Protein AF-E3KR68-F1 (afdb_monomer)

Solvent-accessible surface area (backbone atoms only — not comparable to full-atom values): 9686 Å² total; per-residue (Å²): 93,79,46,78,42,61,44,98,88,58,49,60,50,30,34,38,39,46,47,61,72,71,91,52,79,32,31,36,37,40,37,38,20,40,61,85,66,50,74,74,52,55,30,37,29,70,48,60,70,64,49,62,67,29,58,34,32,33,76,79,75,74,62,31,97,84,74,40,60,40,31,40,41,33,43,42,52,58,82,89,66,75,37,46,34,36,39,36,38,35,57,35,78,91,75,72,41,77,46,39,35,36,36,48,30,43,76,92,46,93,25,35,43,29,31,40,48,50,90,98,48,84,70,40,84,42,33,38,36,38,76,45,75,43,51,48,93,81,74,33,61,84,83,41,40,86,42,77,47,79,48,64,49,90,89,51,65,57,71,62,54,53,50,50,49,51,52,71,62,54,48,84,105

Mean predicted aligned error: 5.65 Å

Radius of gyration: 16.37 Å; Cα contacts (8 Å, |Δi|>4): 358; chains: 1; bounding box: 39×41×44 Å

Nearest PDB structures (foldseek):
  3msw-assembly1_A  TM=3.033E-01  e=6.258E-02  Bacteroides fragilis NCTC 9343

Foldseek 3Di:
DKDFDADPQGQGQKMKDKDAPDDQPQWIKIWIAGSVRHTPFIWIWSHLQLDQKTKTFGPDDDAQPVNHTQKMKMWHDDVPPLWTKIKMWGQDPVVNGIWIWMFTADNVDLWTWIWTDDPPDDIHTFKTWDWDFALDPNPHVPPTDTDTDIDGDPPPPVRVVVVVSCCSVRSPD

Sequence (173 aa):
MYFAVHSVDGKVAYSLSRTYPGRSRGRTTITTSDSSSKKLFPLDTNNDICEVNTRWTQSEGPLARDNLPMREYKFDSSRAFSKFLWRFNYYSETAGARVYYKFEQNFSNKGGRIIKVAAGQPSQLVGLLRGQVRRDNWLDTVKGEKTFTLSCIDGAPLPELVTMLALAFLRCS

Organism: Puccinia graminis f. sp. tritici (strain CRL 75-36-700-3 / race SCCL) (NCBI:txid418459)

Secondary structure (DSSP, 8-state):
-EEEEE-TTS-EEEEEEEE--SS-TT-EEEEEEETT--EEEEEEES--SS-SEEEEE--SSPPPTTSS-SEEEEEE--GGGSSEEEEEEEEETTTTEEEEEEEEE-SSSS-EEEEEE-TTS--EEEEEEEEEEE--TTS-TTT-EEEEEEEE-TT--HHHHHHHHHHHHHTT-

Structure (mmCIF, N/CA/C/O backbone):
data_AF-E3KR68-F1
#
_entry.id   AF-E3KR68-F1
#
loop_
_atom_site.group_PDB
_atom_site.id
_atom_site.type_symbol
_atom_site.label_atom_id
_atom_site.label_alt_id
_atom_site.label_comp_id
_atom_site.label_asym_id
_atom_site.label_entity_id
_atom_site.label_seq_id
_atom_site.pdbx_PDB_ins_code
_atom_site.Ca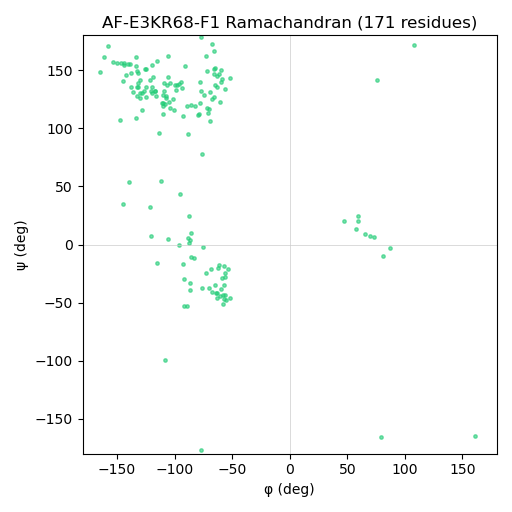rtn_x
_atom_site.Cartn_y
_atom_site.Cartn_z
_atom_site.occupancy
_atom_site.B_iso_or_equiv
_atom_site.auth_seq_id
_atom_site.auth_comp_id
_atom_site.auth_asym_id
_atom_site.auth_atom_id
_atom_site.pdbx_PDB_model_num
ATOM 1 N N . MET A 1 1 ? 2.168 14.686 7.016 1.00 76.50 1 MET A N 1
ATOM 2 C CA . MET A 1 1 ? 0.943 13.949 7.418 1.00 76.50 1 MET A CA 1
ATOM 3 C C . MET A 1 1 ? 1.328 12.511 7.742 1.00 76.50 1 MET A C 1
ATOM 5 O O . MET A 1 1 ? 2.242 12.018 7.088 1.00 76.50 1 MET A O 1
ATOM 9 N N . TYR A 1 2 ? 0.693 11.867 8.723 1.00 85.38 2 TYR A N 1
ATOM 10 C CA . TYR A 1 2 ? 1.028 10.511 9.179 1.00 85.38 2 TYR A CA 1
ATOM 11 C C . TYR A 1 2 ? -0.234 9.646 9.287 1.00 85.38 2 TYR A C 1
ATOM 13 O O . TYR A 1 2 ? -1.259 10.135 9.757 1.00 85.38 2 TYR A O 1
ATOM 21 N N . PHE A 1 3 ? -0.143 8.383 8.868 1.00 87.00 3 PHE A N 1
ATOM 22 C CA . PHE A 1 3 ? -1.212 7.386 8.936 1.00 87.00 3 PHE A CA 1
ATOM 23 C C . PHE A 1 3 ? -0.682 6.085 9.507 1.00 87.00 3 PHE A C 1
ATOM 25 O O . PHE A 1 3 ? 0.290 5.540 8.989 1.00 87.00 3 PHE A O 1
ATOM 32 N N . ALA A 1 4 ? -1.354 5.566 10.527 1.00 92.06 4 ALA A N 1
ATOM 33 C CA . ALA A 1 4 ? -1.111 4.228 11.036 1.00 92.06 4 ALA A CA 1
ATOM 34 C C . ALA A 1 4 ? -2.132 3.252 10.444 1.00 92.06 4 ALA A C 1
ATOM 36 O O . ALA A 1 4 ? -3.323 3.551 10.352 1.00 92.06 4 ALA A O 1
ATOM 37 N N . VAL A 1 5 ? -1.655 2.074 10.055 1.00 93.00 5 VAL A N 1
ATOM 38 C CA . VAL A 1 5 ? -2.491 0.931 9.697 1.00 93.00 5 VAL A CA 1
ATOM 39 C C . VAL A 1 5 ? -2.330 -0.106 10.789 1.00 93.00 5 VAL A C 1
ATOM 41 O O . VAL A 1 5 ? -1.227 -0.596 11.040 1.00 93.00 5 VAL A O 1
ATOM 44 N N . HIS A 1 6 ? -3.442 -0.423 11.439 1.00 93.69 6 HIS A N 1
ATOM 45 C CA . HIS A 1 6 ? -3.467 -1.349 12.558 1.00 93.69 6 HIS A CA 1
ATOM 46 C C . HIS A 1 6 ? -3.801 -2.764 12.081 1.00 93.69 6 HIS A C 1
ATOM 48 O O . HIS A 1 6 ? -4.669 -2.954 11.223 1.00 93.69 6 HIS A O 1
ATOM 54 N N . SER A 1 7 ? -3.124 -3.759 12.647 1.00 93.12 7 SER A N 1
ATOM 55 C CA . SER A 1 7 ? -3.533 -5.158 12.560 1.00 93.12 7 SER A CA 1
ATOM 56 C C . SER A 1 7 ? -4.831 -5.394 13.335 1.00 93.12 7 SER A C 1
ATOM 58 O O . SER A 1 7 ? -5.350 -4.526 14.038 1.00 93.12 7 SER A O 1
ATOM 60 N N . VAL A 1 8 ? -5.390 -6.597 13.195 1.00 88.94 8 VAL A N 1
ATOM 61 C CA . VAL A 1 8 ? -6.649 -6.976 13.856 1.00 88.94 8 VAL A CA 1
ATOM 62 C C . VAL A 1 8 ? -6.588 -6.871 15.384 1.00 88.94 8 VAL A C 1
ATOM 64 O O . VAL A 1 8 ? -7.610 -6.566 15.991 1.00 88.94 8 VAL A O 1
ATOM 67 N N . ASP A 1 9 ? -5.404 -7.054 15.975 1.00 90.31 9 ASP A N 1
ATOM 68 C CA . ASP A 1 9 ? -5.123 -6.959 17.414 1.00 90.31 9 ASP A CA 1
ATOM 69 C C . ASP A 1 9 ? -4.798 -5.530 17.891 1.00 90.31 9 ASP A C 1
ATOM 71 O O . ASP A 1 9 ? -4.473 -5.331 19.059 1.00 90.31 9 ASP A O 1
ATOM 75 N N . GLY A 1 10 ? -4.874 -4.535 17.003 1.00 90.75 10 GLY A N 1
ATOM 76 C CA . GLY A 1 10 ? -4.692 -3.122 17.336 1.00 90.75 10 GLY A CA 1
ATOM 77 C C . GLY A 1 10 ? -3.259 -2.621 17.315 1.00 90.75 10 GLY A C 1
ATOM 78 O O . GLY A 1 10 ? -3.030 -1.419 17.463 1.00 90.75 10 GLY A O 1
ATOM 79 N N . LYS A 1 11 ? -2.280 -3.494 17.070 1.00 94.44 11 LYS A N 1
ATOM 80 C CA . LYS A 1 11 ? -0.887 -3.072 16.905 1.00 94.44 11 LYS A CA 1
ATOM 81 C C . LYS A 1 11 ? -0.702 -2.354 15.576 1.00 94.44 11 LYS A C 1
ATOM 83 O O . LYS A 1 11 ? -1.373 -2.650 14.592 1.00 94.44 11 LYS A O 1
ATOM 88 N N . VAL A 1 12 ? 0.232 -1.410 15.528 1.00 95.25 12 VAL A N 1
ATOM 89 C CA . VAL A 1 12 ? 0.604 -0.763 14.267 1.00 95.25 12 VAL A CA 1
ATOM 90 C C . VAL A 1 12 ? 1.366 -1.777 13.415 1.00 95.25 12 VAL A C 1
ATOM 92 O O . VAL A 1 12 ? 2.467 -2.188 13.771 1.00 95.25 12 VAL A O 1
ATOM 95 N N . ALA A 1 13 ? 0.773 -2.185 12.295 1.00 95.50 13 ALA A N 1
ATOM 96 C CA . ALA A 1 13 ? 1.390 -3.098 11.337 1.00 95.50 13 ALA A CA 1
ATOM 97 C C . ALA A 1 13 ? 2.248 -2.339 10.319 1.00 95.50 13 ALA A C 1
ATOM 99 O O . ALA A 1 13 ? 3.339 -2.776 9.961 1.00 95.50 13 ALA A O 1
ATOM 100 N N . TYR A 1 14 ? 1.755 -1.180 9.882 1.00 96.12 14 TYR A N 1
ATOM 101 C CA . TYR A 1 14 ? 2.443 -0.299 8.951 1.00 96.12 14 TYR A CA 1
ATOM 102 C C . TYR A 1 14 ? 2.159 1.150 9.298 1.00 96.12 14 TYR A C 1
ATOM 104 O O . TYR A 1 14 ? 1.118 1.486 9.869 1.00 96.12 14 TYR A O 1
ATOM 112 N N . SER A 1 15 ? 3.059 2.025 8.879 1.00 94.88 15 SER A N 1
ATOM 113 C CA . SER A 1 15 ? 2.814 3.456 8.910 1.00 94.88 15 SER A CA 1
ATOM 114 C C . SER A 1 15 ? 3.190 4.111 7.597 1.00 94.88 15 SER A C 1
ATOM 116 O O . SER A 1 15 ? 4.085 3.658 6.884 1.00 94.88 15 SER A O 1
ATOM 118 N N . LEU A 1 16 ? 2.479 5.181 7.268 1.00 92.88 16 LEU A N 1
ATOM 119 C CA . LEU A 1 16 ? 2.743 5.982 6.091 1.00 92.88 16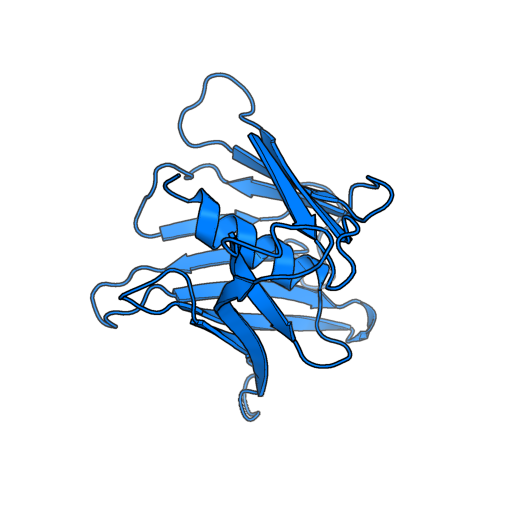 LEU A CA 1
ATOM 120 C C . LEU A 1 16 ? 2.944 7.430 6.489 1.00 92.88 16 LEU A C 1
ATOM 122 O O . LEU A 1 16 ? 2.164 7.996 7.254 1.00 92.88 16 LEU A O 1
ATOM 126 N N . SER A 1 17 ? 3.969 8.048 5.920 1.00 91.56 17 SER A N 1
ATOM 127 C CA . SER A 1 17 ? 4.196 9.481 6.053 1.00 91.56 17 SER A CA 1
ATOM 128 C C . SER A 1 17 ? 4.168 10.145 4.687 1.00 91.56 17 SER A C 1
ATOM 130 O O . SER A 1 17 ? 4.742 9.636 3.729 1.00 91.56 17 SER A O 1
ATOM 132 N N . ARG A 1 18 ? 3.483 11.286 4.605 1.00 88.06 18 ARG A N 1
ATOM 133 C CA . ARG A 1 18 ? 3.504 12.181 3.446 1.00 88.06 18 ARG A CA 1
ATOM 134 C C . ARG A 1 18 ? 4.297 13.432 3.794 1.00 88.06 18 ARG A C 1
ATOM 136 O O . ARG A 1 18 ? 3.955 14.119 4.768 1.00 88.06 18 ARG A O 1
ATOM 143 N N . THR A 1 19 ? 5.294 13.740 2.974 1.00 88.56 19 THR A N 1
ATOM 144 C CA . THR A 1 19 ? 6.108 14.957 3.041 1.00 88.56 19 THR A CA 1
ATOM 145 C C . THR A 1 19 ? 5.984 15.762 1.746 1.00 88.56 19 THR A C 1
ATOM 147 O O . THR A 1 19 ? 5.665 15.225 0.684 1.00 88.56 19 THR A O 1
ATOM 150 N N . TYR A 1 20 ? 6.210 17.072 1.853 1.00 84.94 20 TYR A N 1
ATOM 151 C CA . TYR A 1 20 ? 6.167 18.019 0.740 1.00 84.94 20 TYR A CA 1
ATOM 152 C C . TYR A 1 20 ? 7.584 18.560 0.525 1.00 84.94 20 TYR A C 1
ATOM 154 O O . TYR A 1 20 ? 8.015 19.443 1.272 1.00 84.94 20 TYR A O 1
ATOM 162 N N . PRO A 1 21 ? 8.361 17.991 -0.411 1.00 71.38 21 PRO A N 1
ATOM 163 C CA . PRO A 1 21 ? 9.716 18.458 -0.661 1.00 71.38 21 PRO A CA 1
ATOM 164 C C . PRO A 1 21 ? 9.697 19.856 -1.305 1.00 71.38 21 PRO A C 1
ATOM 166 O O . PRO A 1 21 ? 9.404 20.022 -2.490 1.00 71.38 21 PRO A O 1
ATOM 169 N N . GLY A 1 22 ? 10.046 20.872 -0.512 1.00 67.69 22 GLY A N 1
ATOM 170 C CA . GLY A 1 22 ? 10.204 22.261 -0.954 1.00 67.69 22 GLY A CA 1
ATOM 171 C C . GLY A 1 22 ? 8.891 23.043 -1.112 1.00 67.69 22 GLY A C 1
ATOM 172 O O . GLY A 1 22 ? 7.839 22.645 -0.626 1.00 67.69 22 GLY A O 1
ATOM 173 N N . ARG A 1 23 ? 8.959 24.201 -1.788 1.00 60.69 23 ARG A N 1
ATOM 174 C CA . ARG A 1 23 ? 7.814 25.117 -2.006 1.00 60.69 23 ARG A CA 1
ATOM 175 C C . ARG A 1 23 ? 6.978 24.804 -3.260 1.00 60.69 23 ARG A C 1
ATOM 177 O O . ARG A 1 23 ? 6.041 25.537 -3.563 1.00 60.69 23 ARG A O 1
ATOM 184 N N . SER A 1 24 ? 7.324 23.759 -4.015 1.00 64.44 24 SER A N 1
ATOM 185 C CA . SER A 1 24 ? 6.651 23.448 -5.285 1.00 64.44 24 SER A CA 1
ATOM 186 C C . SER A 1 24 ? 5.308 22.762 -5.039 1.00 64.44 24 SER A C 1
ATOM 188 O O . SER A 1 24 ? 5.254 21.700 -4.421 1.00 64.44 24 SER A O 1
ATOM 190 N N . ARG A 1 25 ? 4.219 23.356 -5.544 1.00 68.44 25 ARG A N 1
ATOM 191 C CA . ARG A 1 25 ? 2.884 22.739 -5.510 1.00 68.44 25 ARG A CA 1
ATOM 192 C C . ARG A 1 25 ? 2.894 21.391 -6.237 1.00 68.44 25 ARG A C 1
ATOM 194 O O . ARG A 1 25 ? 3.547 21.244 -7.262 1.00 68.44 25 ARG A O 1
ATOM 201 N N . GLY A 1 26 ? 2.150 20.425 -5.700 1.00 73.56 26 GLY A N 1
ATOM 202 C CA . GLY A 1 26 ? 1.922 19.120 -6.329 1.00 73.56 26 GLY A CA 1
ATOM 203 C C . GLY A 1 26 ? 3.036 18.090 -6.151 1.00 73.56 26 GLY A C 1
ATOM 204 O O . GLY A 1 26 ? 2.799 16.921 -6.447 1.00 73.56 26 GLY A O 1
ATOM 205 N N . ARG A 1 27 ? 4.210 18.464 -5.621 1.00 84.69 27 ARG A N 1
ATOM 206 C CA . ARG A 1 27 ? 5.268 17.494 -5.321 1.00 84.69 27 ARG A CA 1
ATOM 207 C C . ARG A 1 27 ? 5.069 16.889 -3.936 1.00 84.69 27 ARG A C 1
ATOM 209 O O . ARG A 1 27 ? 5.092 17.614 -2.941 1.00 84.69 27 ARG A O 1
ATOM 216 N N . THR A 1 28 ? 4.906 15.571 -3.870 1.00 87.69 28 THR A N 1
ATOM 217 C CA . THR A 1 28 ? 4.794 14.841 -2.602 1.00 87.69 28 THR A CA 1
ATOM 218 C C . THR A 1 28 ? 5.593 13.554 -2.627 1.00 87.69 28 THR A C 1
ATOM 220 O O . THR A 1 28 ? 5.723 12.903 -3.665 1.00 87.69 28 THR A O 1
ATOM 223 N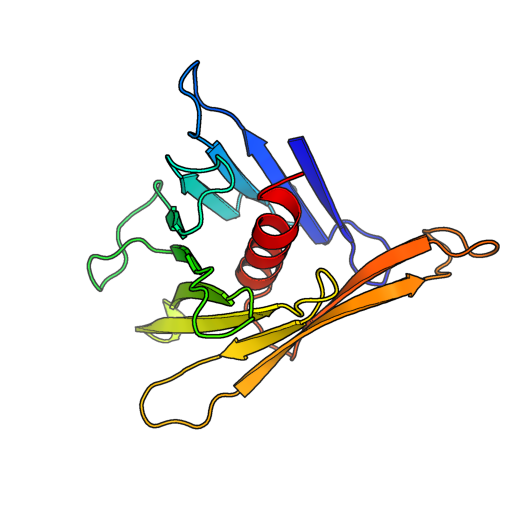 N . THR A 1 29 ? 6.106 13.199 -1.454 1.00 90.50 29 THR A N 1
ATOM 224 C CA . THR A 1 29 ? 6.748 11.914 -1.195 1.00 90.50 29 THR A CA 1
ATOM 225 C C . THR A 1 29 ? 5.922 11.171 -0.159 1.00 90.50 29 THR A C 1
ATOM 227 O O . THR A 1 29 ? 5.613 11.715 0.905 1.00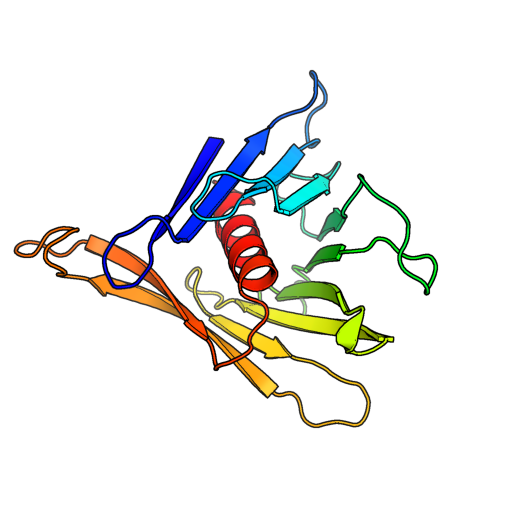 90.50 29 THR A O 1
ATOM 230 N N . ILE A 1 30 ? 5.559 9.925 -0.453 1.00 91.31 30 ILE A N 1
ATOM 231 C CA . ILE A 1 30 ? 4.913 9.011 0.489 1.00 91.31 30 ILE A CA 1
ATOM 232 C C . ILE A 1 30 ? 5.902 7.914 0.847 1.00 91.31 30 ILE A C 1
ATOM 234 O O . ILE A 1 30 ? 6.369 7.186 -0.020 1.00 91.31 30 ILE A O 1
ATOM 238 N N . THR A 1 31 ? 6.210 7.779 2.132 1.00 93.62 31 THR A N 1
ATOM 239 C CA . THR A 1 31 ? 7.072 6.710 2.645 1.00 93.62 31 THR A CA 1
ATOM 240 C C . THR A 1 31 ? 6.233 5.700 3.402 1.00 93.62 31 THR A C 1
ATOM 242 O O . THR A 1 31 ? 5.503 6.088 4.313 1.00 93.62 31 THR A O 1
ATOM 245 N N . THR A 1 32 ? 6.371 4.422 3.049 1.00 94.75 32 THR A N 1
ATOM 246 C CA . THR A 1 32 ? 5.768 3.304 3.789 1.00 94.75 32 THR A CA 1
ATOM 247 C C . THR A 1 32 ? 6.818 2.685 4.703 1.00 94.75 32 THR A C 1
ATOM 249 O O . THR A 1 32 ? 7.928 2.403 4.251 1.00 94.75 32 THR A O 1
ATOM 252 N N . SER A 1 33 ? 6.467 2.454 5.964 1.00 96.00 33 SER A N 1
ATOM 253 C CA . SER A 1 33 ? 7.315 1.815 6.971 1.00 96.00 33 SER A CA 1
ATOM 254 C C . SER A 1 33 ? 6.606 0.622 7.605 1.00 96.00 33 SER A C 1
ATOM 256 O O . SER A 1 33 ? 5.376 0.608 7.701 1.00 96.00 33 SER A O 1
ATOM 258 N N . ASP A 1 34 ? 7.380 -0.364 8.052 1.00 96.06 34 ASP A N 1
ATOM 259 C CA . ASP A 1 34 ? 6.866 -1.505 8.816 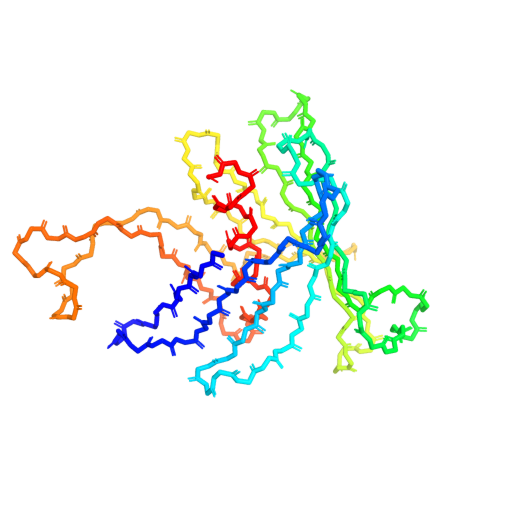1.00 96.06 34 ASP A CA 1
ATOM 260 C C . ASP A 1 34 ? 6.581 -1.151 10.290 1.00 96.06 34 ASP A C 1
ATOM 262 O O . ASP A 1 34 ? 6.729 -0.001 10.722 1.00 96.06 34 ASP A O 1
ATOM 266 N N . SER A 1 35 ? 6.169 -2.150 11.073 1.00 94.94 35 SER A N 1
ATOM 267 C CA . SER A 1 35 ? 5.842 -2.016 12.497 1.00 94.94 35 SER A CA 1
ATOM 268 C C . SER A 1 35 ? 7.024 -1.590 13.377 1.00 94.94 35 SER A C 1
ATOM 270 O O . SER A 1 35 ? 6.814 -1.076 14.472 1.00 94.94 35 SER A O 1
ATOM 272 N N . SER A 1 36 ? 8.266 -1.778 12.916 1.00 95.31 36 SER A N 1
ATOM 273 C CA . SER A 1 36 ? 9.488 -1.326 13.598 1.00 95.31 36 SER A CA 1
ATOM 274 C C . SER A 1 36 ? 9.895 0.100 13.214 1.00 95.31 36 SER A C 1
ATOM 276 O O . SER A 1 36 ? 10.948 0.581 13.623 1.00 95.31 36 SER A O 1
ATOM 278 N N . SER A 1 37 ? 9.065 0.797 12.428 1.00 93.12 37 SER A N 1
ATOM 279 C CA . SER A 1 37 ? 9.361 2.098 11.813 1.00 93.12 37 SER A CA 1
ATOM 280 C C . SER A 1 37 ? 10.485 2.067 10.773 1.00 93.12 37 SER A C 1
ATOM 282 O O . SER A 1 37 ? 10.891 3.123 10.275 1.00 93.12 37 SER A O 1
ATOM 284 N N . LYS A 1 38 ? 10.958 0.881 10.372 1.00 95.69 38 LYS A N 1
ATOM 285 C CA . LYS A 1 38 ? 11.906 0.750 9.268 1.00 95.69 38 LYS A CA 1
ATOM 286 C C . LYS A 1 38 ? 11.205 1.139 7.970 1.00 95.69 38 LYS A C 1
ATOM 288 O O . LYS A 1 38 ? 10.163 0.589 7.613 1.00 95.69 38 LYS A O 1
ATOM 293 N N . LYS A 1 39 ? 11.798 2.093 7.252 1.00 94.38 39 LYS A N 1
ATOM 294 C CA . LYS A 1 39 ? 11.316 2.536 5.939 1.00 94.38 39 LYS A CA 1
ATOM 295 C C . LYS A 1 39 ? 11.467 1.397 4.931 1.00 94.38 39 LYS A C 1
ATOM 297 O O . LYS A 1 39 ? 12.558 0.853 4.778 1.00 94.38 39 LYS A O 1
ATOM 302 N N . LEU A 1 40 ? 10.379 1.057 4.248 1.00 94.06 40 LEU A N 1
ATOM 303 C CA . LEU A 1 40 ? 10.350 0.028 3.210 1.00 94.06 40 LEU A CA 1
ATOM 304 C C . LEU A 1 40 ? 10.676 0.626 1.843 1.00 94.06 40 LEU A C 1
ATOM 306 O O . LEU A 1 40 ? 11.562 0.131 1.153 1.00 94.06 40 LEU A O 1
ATOM 310 N N . PHE A 1 41 ? 9.965 1.688 1.456 1.00 93.50 41 PHE A N 1
ATOM 311 C CA . PHE A 1 41 ? 10.220 2.425 0.218 1.00 93.50 41 PHE A CA 1
ATOM 312 C C . PHE A 1 41 ? 9.516 3.795 0.212 1.00 93.50 41 PHE A C 1
ATOM 314 O O . PHE A 1 41 ? 8.423 3.933 0.784 1.00 93.50 41 PHE A O 1
ATOM 321 N N . PRO A 1 42 ? 10.113 4.801 -0.453 1.00 93.31 42 PRO A N 1
ATOM 322 C CA . PRO A 1 42 ? 9.451 6.048 -0.803 1.00 93.31 42 PRO A CA 1
ATOM 323 C C . PRO A 1 42 ? 8.791 5.971 -2.189 1.00 93.31 42 PRO A C 1
ATOM 325 O O . PRO A 1 42 ? 9.222 5.229 -3.074 1.00 93.31 42 PRO A O 1
ATOM 328 N N . LEU A 1 43 ? 7.753 6.776 -2.386 1.00 93.31 43 LEU A N 1
ATOM 329 C CA . LEU A 1 43 ? 7.094 7.019 -3.661 1.00 93.31 43 LEU A CA 1
ATOM 330 C C . LEU A 1 43 ? 6.950 8.518 -3.883 1.00 93.31 43 LEU A C 1
ATOM 332 O O . LEU A 1 43 ? 6.334 9.200 -3.065 1.00 93.31 43 LEU A O 1
ATOM 336 N N . ASP A 1 44 ? 7.433 8.996 -5.020 1.00 91.25 44 ASP A N 1
ATOM 337 C CA . ASP A 1 44 ? 7.356 10.399 -5.400 1.00 91.25 44 ASP A CA 1
ATOM 338 C C . ASP A 1 44 ? 6.316 10.629 -6.489 1.00 91.25 44 ASP A C 1
ATOM 340 O O . ASP A 1 44 ? 6.166 9.827 -7.413 1.00 91.25 44 ASP A O 1
ATOM 344 N N . THR A 1 45 ? 5.648 11.773 -6.408 1.00 88.56 45 THR A N 1
ATOM 345 C CA . THR A 1 45 ? 4.850 12.353 -7.491 1.00 88.56 45 THR A CA 1
ATOM 346 C C . THR A 1 45 ? 5.177 13.834 -7.628 1.00 88.56 45 THR A C 1
ATOM 348 O O . THR A 1 45 ? 5.570 14.496 -6.667 1.00 88.56 45 THR A O 1
ATOM 351 N N . ASN A 1 46 ? 4.993 14.365 -8.831 1.00 83.00 46 ASN A N 1
ATOM 352 C CA . ASN A 1 46 ? 4.999 15.796 -9.119 1.00 83.0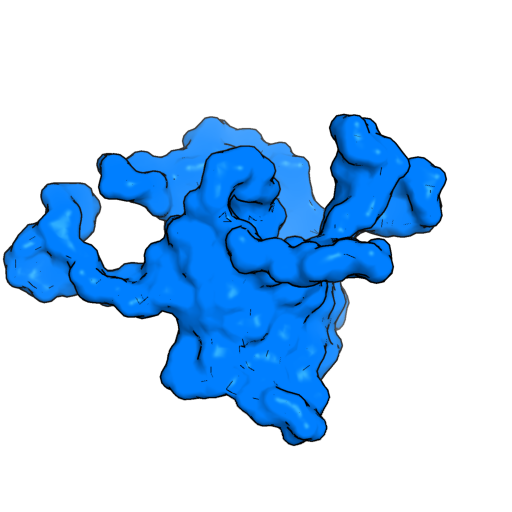0 46 ASN A CA 1
ATOM 353 C C . ASN A 1 46 ? 3.586 16.350 -9.380 1.00 83.00 46 ASN A C 1
ATOM 355 O O . ASN A 1 46 ? 3.459 17.518 -9.736 1.00 83.00 46 ASN A O 1
ATOM 359 N N . ASN A 1 47 ? 2.546 15.524 -9.218 1.00 77.94 47 ASN A N 1
ATOM 360 C CA . ASN A 1 47 ? 1.170 15.861 -9.565 1.00 77.94 47 ASN A CA 1
ATOM 361 C C . ASN A 1 47 ? 0.133 15.363 -8.532 1.00 77.94 47 ASN A C 1
ATOM 363 O O . ASN A 1 47 ? -0.821 14.659 -8.864 1.00 77.94 47 ASN A O 1
ATOM 367 N N . ASP A 1 48 ? 0.312 15.708 -7.254 1.00 71.31 48 ASP A N 1
ATOM 368 C CA . ASP A 1 48 ? -0.613 15.350 -6.158 1.00 71.31 48 ASP A CA 1
ATOM 369 C C . ASP A 1 48 ? -1.771 16.354 -5.957 1.00 71.31 48 ASP A C 1
ATOM 371 O O . ASP A 1 48 ? -2.305 16.485 -4.860 1.00 71.31 48 ASP A O 1
ATOM 375 N N . ILE A 1 49 ? -2.155 17.120 -6.985 1.00 70.12 49 ILE A N 1
ATOM 376 C CA . ILE A 1 49 ? -3.208 18.156 -6.896 1.00 70.12 49 ILE A CA 1
ATOM 377 C C . ILE A 1 49 ? -4.592 17.644 -7.329 1.00 70.12 49 ILE A C 1
ATOM 379 O O . ILE A 1 49 ? -5.320 18.322 -8.047 1.00 70.12 49 ILE A O 1
ATOM 383 N N . CYS A 1 50 ? -4.978 16.437 -6.898 1.00 71.06 50 CYS A N 1
ATOM 384 C CA . CYS A 1 50 ? -6.268 15.807 -7.236 1.00 71.06 50 CYS A CA 1
ATOM 385 C C . CYS A 1 50 ? -6.549 15.615 -8.742 1.00 71.06 50 CYS A C 1
ATOM 387 O O . CYS A 1 50 ? -7.679 15.299 -9.125 1.00 71.06 50 CYS A O 1
ATOM 389 N N . GLU A 1 51 ? -5.546 15.756 -9.607 1.00 67.38 51 GLU A N 1
ATOM 390 C CA . GLU A 1 51 ? -5.716 15.688 -11.058 1.00 67.38 51 GLU A CA 1
ATOM 391 C C . GLU A 1 51 ? -6.148 14.315 -11.552 1.00 67.38 51 GLU A C 1
ATOM 393 O O . GLU A 1 51 ? -5.737 13.288 -11.018 1.00 67.38 51 GLU A O 1
ATOM 398 N N . VAL A 1 52 ? -6.943 14.278 -12.622 1.00 71.00 52 VAL A N 1
ATOM 399 C CA . VAL A 1 52 ? -7.582 13.058 -13.147 1.00 71.00 52 VAL A CA 1
ATOM 400 C C . VAL A 1 52 ? -6.626 11.893 -13.438 1.00 71.00 52 VAL A C 1
ATOM 402 O O . VAL A 1 52 ? -7.069 10.743 -13.436 1.00 71.00 52 VAL A O 1
ATOM 405 N N . ASN A 1 53 ? -5.334 12.181 -13.623 1.00 77.38 53 ASN A N 1
ATOM 406 C CA . ASN A 1 53 ? -4.264 11.211 -13.810 1.00 77.38 53 ASN A CA 1
ATOM 407 C C . ASN A 1 53 ? -3.066 11.572 -12.925 1.00 77.38 53 ASN A C 1
ATOM 409 O O . ASN A 1 53 ? -2.334 12.510 -13.229 1.00 77.38 53 ASN A O 1
ATOM 413 N N . THR A 1 54 ? -2.819 10.786 -11.878 1.00 86.06 54 THR A N 1
ATOM 414 C CA . THR A 1 54 ? -1.624 10.954 -11.037 1.00 86.06 54 THR A CA 1
ATOM 415 C C . THR A 1 54 ? -0.803 9.676 -11.038 1.00 86.06 54 THR A C 1
ATOM 417 O O . THR A 1 54 ? -1.353 8.574 -11.020 1.00 86.06 54 THR A O 1
ATOM 420 N N . ARG A 1 55 ? 0.520 9.825 -11.060 1.00 90.69 55 ARG A N 1
ATOM 421 C CA . ARG A 1 55 ? 1.486 8.729 -11.059 1.00 90.69 55 ARG A CA 1
ATOM 422 C C . ARG A 1 55 ? 2.474 8.931 -9.917 1.00 90.69 55 ARG A C 1
ATOM 424 O O . ARG A 1 55 ? 3.028 10.014 -9.775 1.00 90.69 55 ARG A O 1
ATOM 431 N N . TRP A 1 56 ? 2.699 7.875 -9.152 1.00 92.56 56 TRP A N 1
ATOM 432 C CA . TRP A 1 56 ? 3.708 7.782 -8.111 1.00 92.56 56 TRP A CA 1
ATOM 433 C C . TRP A 1 56 ? 4.707 6.698 -8.485 1.00 92.56 56 TRP A C 1
ATOM 435 O O . TRP A 1 56 ? 4.311 5.586 -8.842 1.00 92.56 56 TRP A O 1
ATOM 445 N N . THR A 1 57 ? 5.993 6.997 -8.379 1.00 94.62 57 THR A N 1
ATOM 446 C CA . THR A 1 57 ? 7.072 6.052 -8.688 1.00 94.62 57 THR A CA 1
ATOM 447 C C . THR A 1 57 ? 8.091 6.033 -7.570 1.00 94.62 57 THR A C 1
ATOM 449 O O . THR A 1 57 ? 8.350 7.060 -6.946 1.00 94.62 57 THR A O 1
ATOM 452 N N . GLN A 1 58 ? 8.699 4.875 -7.337 1.00 93.75 58 GLN A N 1
ATOM 453 C CA . GLN A 1 58 ? 9.841 4.800 -6.438 1.00 93.75 58 GLN A CA 1
ATOM 454 C C . GLN A 1 58 ? 11.045 5.489 -7.088 1.00 93.75 58 GLN A C 1
ATOM 456 O O . GLN A 1 58 ? 11.501 5.065 -8.148 1.00 93.75 58 GLN A O 1
ATOM 461 N N . SER A 1 59 ? 11.517 6.561 -6.460 1.00 76.69 59 SER A N 1
ATOM 462 C CA . SER A 1 59 ? 12.633 7.388 -6.929 1.00 76.69 59 SER A CA 1
ATOM 463 C C . SER A 1 59 ? 13.988 6.942 -6.386 1.00 76.69 59 SER A C 1
ATOM 465 O O . SER A 1 59 ? 15.001 7.120 -7.054 1.00 76.69 59 SER A O 1
ATOM 467 N N . GLU A 1 60 ? 14.010 6.358 -5.187 1.00 82.06 60 GLU A N 1
ATOM 468 C CA . GLU A 1 60 ? 15.230 5.891 -4.531 1.00 82.06 60 GLU A CA 1
ATOM 469 C C . GLU A 1 60 ? 15.477 4.396 -4.773 1.00 82.06 60 GLU A C 1
ATOM 471 O O . GLU A 1 60 ? 14.570 3.566 -4.649 1.00 82.06 60 GLU A O 1
ATOM 476 N N . GLY A 1 61 ? 16.737 4.049 -5.040 1.00 79.50 61 GLY A N 1
ATOM 477 C CA . GLY A 1 61 ? 17.202 2.676 -5.242 1.00 79.50 61 GLY A CA 1
ATOM 478 C C . GLY A 1 61 ? 17.542 2.351 -6.701 1.00 79.50 61 GLY A C 1
ATOM 479 O O . GLY A 1 61 ? 17.306 3.167 -7.594 1.00 79.50 61 GLY A O 1
ATOM 480 N N . PRO A 1 62 ? 18.137 1.173 -6.954 1.00 83.06 62 PRO A N 1
ATOM 481 C CA . PRO A 1 62 ? 18.437 0.737 -8.310 1.00 83.06 62 PRO A CA 1
ATOM 482 C C . PRO A 1 62 ? 17.148 0.517 -9.109 1.00 83.06 62 PRO A C 1
ATOM 484 O O . PRO A 1 62 ? 16.100 0.171 -8.555 1.00 83.06 62 PRO A O 1
ATOM 487 N N . LEU A 1 63 ? 17.245 0.686 -10.429 1.00 87.50 63 LEU A N 1
ATOM 488 C CA . LEU A 1 63 ? 16.203 0.212 -11.333 1.00 87.50 63 LEU A CA 1
ATOM 489 C C . LEU A 1 63 ? 16.046 -1.303 -11.186 1.00 87.50 63 LEU A C 1
ATOM 491 O O . LEU A 1 63 ? 16.999 -2.023 -10.876 1.00 87.50 63 LEU A O 1
ATOM 495 N N . ALA A 1 64 ? 14.829 -1.779 -11.427 1.00 91.69 64 ALA A N 1
ATOM 496 C CA . ALA A 1 64 ? 14.584 -3.204 -11.553 1.00 91.69 64 ALA A CA 1
ATOM 497 C C . ALA A 1 64 ? 15.294 -3.763 -12.799 1.00 91.69 64 ALA A C 1
ATOM 499 O O . ALA A 1 64 ? 15.715 -3.015 -13.683 1.00 91.69 64 ALA A O 1
ATOM 500 N N . ARG A 1 65 ? 15.403 -5.094 -12.903 1.00 91.19 65 ARG A N 1
ATOM 501 C CA . ARG A 1 65 ? 16.101 -5.753 -14.029 1.00 91.19 65 ARG A CA 1
ATOM 502 C C . ARG A 1 65 ? 15.472 -5.477 -15.397 1.00 91.19 65 ARG A C 1
ATOM 504 O O . ARG A 1 65 ? 16.116 -5.683 -16.417 1.00 91.19 65 ARG A O 1
ATOM 511 N N . ASP A 1 66 ? 14.225 -5.017 -15.417 1.00 90.62 66 ASP A N 1
ATOM 512 C CA . ASP A 1 66 ? 13.517 -4.567 -16.615 1.00 90.62 66 ASP A CA 1
ATOM 513 C C . ASP A 1 66 ? 13.785 -3.088 -16.966 1.00 90.62 66 ASP A C 1
ATOM 515 O O . ASP A 1 66 ? 13.119 -2.537 -17.840 1.00 90.62 66 ASP A O 1
ATOM 519 N N . ASN A 1 67 ? 14.752 -2.441 -16.300 1.00 91.06 67 ASN A N 1
ATOM 520 C CA . ASN A 1 67 ? 15.115 -1.026 -16.437 1.00 91.06 67 ASN A CA 1
ATOM 521 C C . ASN A 1 67 ? 13.976 -0.038 -16.124 1.00 91.06 67 ASN A C 1
ATOM 523 O O . ASN A 1 67 ? 14.028 1.127 -16.522 1.00 91.06 67 ASN A O 1
ATOM 527 N N . LEU A 1 68 ? 12.950 -0.472 -15.391 1.00 92.94 68 LEU A N 1
ATOM 528 C CA . LEU A 1 68 ? 11.860 0.379 -14.920 1.00 92.94 68 LEU A CA 1
ATOM 529 C C . LEU A 1 68 ? 12.000 0.661 -13.413 1.00 92.94 68 LEU A C 1
ATOM 531 O O . LEU A 1 68 ? 12.697 -0.071 -12.700 1.00 92.94 68 LEU A O 1
ATOM 535 N N . PRO A 1 69 ? 11.312 1.693 -12.881 1.00 94.06 69 PRO A N 1
ATOM 536 C CA . PRO A 1 69 ? 11.228 1.899 -11.440 1.00 94.06 69 PRO A CA 1
ATOM 537 C C . PRO A 1 69 ? 10.763 0.633 -10.716 1.00 94.06 69 PRO A C 1
ATOM 539 O O . PRO A 1 69 ? 9.890 -0.102 -11.197 1.00 94.06 69 PRO A O 1
ATOM 542 N N . MET A 1 70 ? 11.315 0.391 -9.526 1.00 94.75 70 MET A N 1
ATOM 543 C CA . MET A 1 70 ? 11.001 -0.805 -8.739 1.00 94.75 70 MET A CA 1
ATOM 544 C C . MET A 1 70 ? 9.501 -0.928 -8.451 1.00 94.75 70 MET A C 1
ATOM 546 O O . MET A 1 70 ? 8.961 -2.033 -8.433 1.00 94.75 70 MET A O 1
ATOM 550 N N . ARG A 1 71 ? 8.820 0.210 -8.262 1.00 95.81 71 ARG A N 1
ATOM 551 C CA . ARG A 1 71 ? 7.386 0.301 -7.975 1.00 95.81 71 ARG A CA 1
ATOM 552 C C . ARG A 1 71 ? 6.755 1.487 -8.681 1.00 95.81 71 ARG A C 1
ATOM 554 O O . ARG A 1 71 ? 7.362 2.555 -8.786 1.00 95.81 71 ARG A O 1
ATOM 561 N N . GLU A 1 72 ? 5.507 1.308 -9.080 1.00 95.44 72 GLU A N 1
ATOM 562 C CA . GLU A 1 72 ? 4.686 2.355 -9.666 1.00 95.44 72 GLU A CA 1
ATOM 563 C C . GLU A 1 72 ? 3.223 2.204 -9.257 1.00 95.44 72 GLU A C 1
ATOM 565 O O . GLU A 1 72 ? 2.678 1.100 -9.249 1.00 95.44 72 GLU A O 1
ATOM 570 N N . TYR A 1 73 ? 2.580 3.338 -8.985 1.00 94.69 73 TYR A N 1
ATOM 571 C CA . TYR A 1 73 ? 1.156 3.459 -8.708 1.00 94.69 73 TYR A CA 1
ATOM 572 C C . TYR A 1 73 ? 0.588 4.563 -9.589 1.00 94.69 73 TYR A C 1
ATOM 574 O O . TYR A 1 73 ? 1.113 5.671 -9.642 1.00 94.69 73 TYR A O 1
ATOM 582 N N . LYS A 1 74 ? -0.505 4.278 -10.278 1.00 92.00 74 LYS A N 1
ATOM 583 C CA . LYS A 1 74 ? -1.188 5.209 -11.163 1.00 92.00 74 LYS A CA 1
ATOM 584 C C . LYS A 1 74 ? -2.660 5.248 -10.804 1.00 92.00 74 LYS A C 1
ATOM 586 O O . LYS A 1 74 ? -3.312 4.209 -10.727 1.00 92.00 74 LYS A O 1
ATOM 591 N N . PHE A 1 75 ? -3.178 6.450 -10.643 1.00 88.56 75 PHE A N 1
ATOM 592 C CA . PHE A 1 75 ? -4.604 6.694 -10.631 1.00 88.56 75 PHE A CA 1
ATOM 593 C C . PHE A 1 75 ? -5.081 7.074 -12.026 1.00 88.56 75 PHE A C 1
ATOM 595 O O . PHE A 1 75 ? -4.469 7.912 -12.689 1.00 88.56 75 PHE A O 1
ATOM 602 N N . ASP A 1 76 ? -6.188 6.473 -12.436 1.00 80.75 76 ASP A N 1
ATOM 603 C CA . ASP A 1 76 ? -6.899 6.752 -13.671 1.00 80.75 76 ASP A CA 1
ATOM 604 C C . ASP A 1 76 ? -8.372 7.006 -13.325 1.00 80.75 76 ASP A C 1
ATOM 606 O O . ASP A 1 76 ? -9.078 6.126 -12.822 1.00 80.75 76 ASP A O 1
ATOM 610 N N . SER A 1 77 ? -8.825 8.234 -13.576 1.00 70.19 77 SER A N 1
ATOM 611 C CA . SER A 1 77 ? -10.246 8.598 -13.537 1.00 70.19 77 SER A CA 1
ATOM 612 C C . SER A 1 77 ? -10.759 8.936 -14.930 1.00 70.19 77 SER A C 1
ATOM 614 O O . SER A 1 77 ? -11.306 10.011 -15.182 1.00 70.19 77 SER A O 1
ATOM 616 N N . SER A 1 78 ? -10.582 8.025 -15.883 1.00 57.22 78 SER A N 1
ATOM 617 C CA . SER A 1 78 ? -11.273 8.152 -17.161 1.00 57.22 78 SER A CA 1
ATOM 618 C C . SER A 1 78 ? -12.794 8.139 -16.947 1.00 57.22 78 SER A C 1
ATOM 620 O O . SER A 1 78 ? -13.386 7.205 -16.402 1.00 57.22 78 SER A O 1
ATOM 622 N N . ARG A 1 79 ? -13.450 9.209 -17.418 1.00 51.38 79 ARG A N 1
ATOM 623 C CA . ARG A 1 79 ? -14.916 9.385 -17.377 1.00 51.38 79 ARG A CA 1
ATOM 624 C C . ARG A 1 79 ? -15.680 8.252 -18.079 1.00 51.38 79 ARG A C 1
ATOM 626 O O . ARG A 1 79 ? -16.863 8.076 -17.819 1.00 51.38 79 ARG A O 1
ATOM 633 N N . ALA A 1 80 ? -15.006 7.485 -18.937 1.00 50.38 80 ALA A N 1
ATOM 634 C CA . ALA A 1 80 ? -15.590 6.418 -19.744 1.00 50.38 80 ALA A CA 1
ATOM 635 C C . ALA A 1 80 ? -16.059 5.192 -18.937 1.00 50.38 80 ALA A C 1
ATOM 637 O O . ALA A 1 80 ? -16.902 4.448 -19.427 1.00 50.38 80 ALA A O 1
ATOM 638 N N . PHE A 1 81 ? -15.550 4.971 -17.716 1.00 51.50 81 PHE A N 1
ATOM 639 C CA . PHE A 1 81 ? -15.784 3.712 -16.988 1.00 51.50 81 PHE A CA 1
ATOM 640 C C . PHE A 1 81 ? -16.485 3.845 -15.634 1.00 51.50 81 PHE A C 1
ATOM 642 O O . PHE A 1 81 ? -16.556 2.845 -14.923 1.00 51.50 81 PHE A O 1
ATOM 649 N N . SER A 1 82 ? -16.967 5.041 -15.263 1.00 57.69 82 SER A N 1
ATOM 650 C CA . SER A 1 82 ? -17.679 5.322 -13.993 1.00 57.69 82 SER A CA 1
ATOM 651 C C . SER A 1 82 ? -17.019 4.754 -12.718 1.00 57.69 82 SER A C 1
ATOM 653 O O . SER A 1 82 ? -17.661 4.615 -11.677 1.00 57.69 82 SER A O 1
ATOM 655 N N . LYS A 1 83 ? -15.717 4.449 -12.774 1.00 65.75 83 LYS A N 1
ATOM 656 C CA . LYS A 1 83 ? -14.944 3.805 -11.710 1.00 65.75 83 LYS A CA 1
ATOM 657 C C . LYS A 1 83 ? -13.643 4.557 -11.493 1.00 65.75 83 LYS A C 1
ATOM 659 O O . LYS A 1 83 ? -12.940 4.886 -12.445 1.00 65.75 83 LYS A O 1
ATOM 664 N N . PHE A 1 84 ? -13.307 4.771 -10.228 1.00 80.88 84 PHE A N 1
ATOM 665 C CA . PHE A 1 84 ? -11.984 5.226 -9.835 1.00 80.88 84 PHE A CA 1
ATOM 666 C C . PHE A 1 84 ? -11.042 4.024 -9.865 1.00 80.88 84 PHE A C 1
ATOM 668 O O . PHE A 1 84 ? -11.208 3.073 -9.095 1.00 80.88 84 PHE A O 1
ATOM 675 N N . LEU A 1 85 ? -10.097 4.030 -10.803 1.00 87.75 85 LEU A N 1
ATOM 676 C CA . LEU A 1 85 ? -9.217 2.898 -11.036 1.00 87.75 85 LEU A CA 1
ATOM 677 C C . LEU A 1 85 ? -7.798 3.245 -10.610 1.00 87.75 85 LEU A C 1
ATOM 679 O O . LEU A 1 85 ? -7.160 4.144 -11.151 1.00 87.75 85 LEU A O 1
ATOM 683 N N . TRP A 1 86 ? -7.274 2.457 -9.686 1.00 90.81 86 TRP A N 1
ATOM 684 C CA . TRP A 1 86 ? -5.854 2.453 -9.385 1.00 90.81 86 TRP A CA 1
ATOM 685 C C . TRP A 1 86 ? -5.200 1.274 -10.090 1.00 90.81 86 TRP A C 1
ATOM 687 O O . TRP A 1 86 ? -5.724 0.161 -10.089 1.00 90.81 86 TRP A O 1
ATOM 697 N N . ARG A 1 87 ? -4.037 1.504 -10.683 1.00 93.50 87 ARG A N 1
ATOM 698 C CA . ARG A 1 87 ? -3.165 0.475 -11.247 1.00 93.50 87 ARG A CA 1
ATOM 699 C C . ARG A 1 87 ? -1.838 0.571 -10.536 1.00 93.50 87 ARG A C 1
ATOM 701 O O . ARG A 1 87 ? -1.304 1.665 -10.405 1.00 93.50 87 ARG A O 1
ATOM 708 N N . PHE A 1 88 ? -1.302 -0.547 -10.088 1.00 95.62 88 PHE A N 1
ATOM 709 C CA . PHE A 1 88 ? 0.013 -0.541 -9.474 1.00 95.62 88 PHE A CA 1
ATOM 710 C C . PHE A 1 88 ? 0.776 -1.800 -9.820 1.00 95.62 88 PHE A C 1
ATOM 712 O O . PHE A 1 88 ? 0.201 -2.833 -10.168 1.00 95.62 88 PHE A O 1
ATOM 719 N N . ASN A 1 89 ? 2.091 -1.680 -9.789 1.00 95.88 89 ASN A N 1
ATOM 720 C CA . ASN A 1 89 ? 2.991 -2.756 -10.126 1.00 95.88 89 ASN A CA 1
ATOM 721 C C . ASN A 1 89 ? 4.294 -2.622 -9.348 1.00 95.88 89 ASN A C 1
ATOM 723 O O . ASN A 1 89 ? 4.680 -1.530 -8.922 1.00 95.88 89 ASN A O 1
ATOM 727 N N . TYR A 1 90 ? 4.963 -3.753 -9.181 1.00 95.75 90 TYR A N 1
ATOM 728 C CA . TYR A 1 90 ? 6.316 -3.799 -8.659 1.00 95.75 90 TYR A CA 1
ATOM 729 C C . TYR A 1 90 ? 7.087 -4.949 -9.290 1.00 95.75 90 TYR A C 1
ATOM 731 O O . TYR A 1 90 ? 6.494 -5.926 -9.759 1.00 95.75 90 TYR A O 1
ATOM 739 N N . TYR A 1 91 ? 8.408 -4.835 -9.302 1.00 95.19 91 TYR A N 1
ATOM 740 C CA . TYR A 1 91 ? 9.271 -5.931 -9.709 1.00 95.19 91 TYR A CA 1
ATOM 741 C C . TYR A 1 91 ? 9.472 -6.900 -8.539 1.00 95.19 91 TYR A C 1
ATOM 743 O O . TYR A 1 91 ? 9.955 -6.520 -7.473 1.00 95.19 91 TYR A O 1
ATOM 751 N N . SER A 1 92 ? 9.060 -8.155 -8.713 1.00 92.06 92 SER A N 1
ATOM 752 C CA . SER A 1 92 ? 9.269 -9.207 -7.721 1.00 92.06 92 SER A CA 1
ATOM 753 C C . SER A 1 92 ? 10.570 -9.933 -8.035 1.00 92.06 92 SER A C 1
ATOM 755 O O . SER A 1 92 ? 10.636 -10.678 -9.009 1.00 92.06 92 SER A O 1
ATOM 757 N N . GLU A 1 93 ? 11.589 -9.759 -7.189 1.00 89.44 93 GLU A N 1
ATOM 758 C CA . GLU A 1 93 ? 12.855 -10.498 -7.325 1.00 89.44 93 GLU A CA 1
ATOM 759 C C . GLU A 1 93 ? 12.638 -12.014 -7.234 1.00 89.44 93 GLU A C 1
ATOM 761 O O . GLU A 1 93 ? 13.224 -12.762 -8.008 1.00 89.44 93 GLU A O 1
ATOM 766 N N . THR A 1 94 ? 11.740 -12.469 -6.352 1.00 89.69 94 THR A N 1
ATOM 767 C CA . THR A 1 94 ? 11.395 -13.893 -6.209 1.00 89.69 94 THR A CA 1
ATOM 768 C C . THR A 1 94 ? 10.764 -14.469 -7.474 1.00 89.69 94 THR A C 1
ATOM 770 O O . THR A 1 94 ? 11.086 -15.588 -7.857 1.00 89.69 94 THR A O 1
ATOM 773 N N . ALA A 1 95 ? 9.872 -13.722 -8.130 1.00 89.06 95 ALA A N 1
ATOM 774 C CA . ALA A 1 95 ? 9.264 -14.160 -9.386 1.00 89.06 95 ALA A CA 1
ATOM 775 C C . ALA A 1 95 ? 10.148 -13.872 -10.612 1.00 89.06 95 ALA A C 1
ATOM 777 O O . ALA A 1 95 ? 9.829 -14.330 -11.705 1.00 89.06 95 ALA A O 1
ATOM 778 N N . GLY A 1 96 ? 11.207 -13.068 -10.456 1.00 92.44 96 GLY A N 1
ATOM 779 C CA . GLY A 1 96 ? 12.022 -12.563 -11.560 1.00 92.44 96 GLY A CA 1
ATOM 780 C C . GLY A 1 96 ? 11.229 -11.739 -12.580 1.00 92.44 96 GLY A C 1
ATOM 781 O O . GLY A 1 96 ? 11.607 -11.696 -13.747 1.00 92.44 96 GLY A O 1
ATOM 782 N N . ALA A 1 97 ? 10.104 -11.141 -12.177 1.00 93.50 97 ALA A N 1
ATOM 783 C CA . ALA A 1 97 ? 9.178 -10.488 -13.095 1.00 93.50 97 ALA A CA 1
ATOM 784 C C . ALA A 1 97 ? 8.376 -9.369 -12.424 1.00 93.50 97 ALA A C 1
ATOM 786 O O . ALA A 1 97 ? 8.144 -9.361 -11.209 1.00 93.50 97 ALA A O 1
ATOM 787 N N . ARG A 1 98 ? 7.886 -8.440 -13.249 1.00 94.81 98 ARG A N 1
ATOM 788 C CA . ARG A 1 98 ? 6.940 -7.412 -12.819 1.00 94.81 98 ARG A CA 1
ATOM 789 C C . ARG A 1 98 ? 5.557 -8.013 -12.619 1.00 94.81 98 ARG A C 1
ATOM 791 O O . ARG A 1 98 ? 5.012 -8.680 -13.495 1.00 94.81 98 ARG A O 1
ATOM 798 N N . VAL A 1 99 ? 4.980 -7.745 -11.457 1.00 95.12 99 VAL A N 1
ATOM 799 C CA . VAL A 1 99 ? 3.630 -8.176 -11.101 1.00 95.12 99 VAL A CA 1
ATOM 800 C C . VAL A 1 99 ? 2.697 -6.977 -11.078 1.00 95.12 99 VAL A C 1
ATOM 802 O O . VAL A 1 99 ? 3.058 -5.898 -10.606 1.00 95.12 99 VAL A O 1
ATOM 805 N N . TYR A 1 100 ? 1.491 -7.171 -11.603 1.00 95.62 100 TYR A N 1
ATOM 806 C CA . TYR A 1 100 ? 0.541 -6.094 -11.849 1.00 95.62 100 TYR A CA 1
ATOM 807 C C . TYR A 1 100 ? -0.733 -6.296 -11.049 1.00 95.62 100 TYR A C 1
ATOM 809 O O . TYR A 1 100 ? -1.232 -7.411 -10.886 1.00 95.62 100 TYR A O 1
ATOM 817 N N . TYR A 1 101 ? -1.288 -5.183 -10.597 1.00 96.12 101 TYR A N 1
ATOM 818 C CA . TYR A 1 101 ? -2.506 -5.140 -9.819 1.00 96.12 101 TYR A CA 1
ATOM 819 C C . TYR A 1 101 ? -3.380 -3.976 -10.270 1.00 96.12 101 TYR A C 1
ATOM 821 O O . TYR A 1 101 ? -2.911 -2.959 -10.794 1.00 96.12 101 TYR A O 1
ATOM 829 N N . LYS A 1 102 ? -4.678 -4.116 -10.024 1.00 94.12 102 LYS A N 1
ATOM 830 C CA . LYS A 1 102 ? -5.640 -3.023 -10.093 1.00 94.12 102 LYS A CA 1
ATOM 831 C C . LYS A 1 102 ? -6.479 -2.983 -8.826 1.00 94.12 102 LYS A C 1
ATOM 833 O O . LYS A 1 102 ? -6.863 -4.029 -8.308 1.00 94.12 102 LYS A O 1
ATOM 838 N N . PHE A 1 103 ? -6.783 -1.786 -8.352 1.00 93.75 103 PHE A N 1
ATOM 839 C CA . PHE A 1 103 ? -7.806 -1.561 -7.344 1.00 93.75 103 PHE A CA 1
ATOM 840 C C . PHE A 1 103 ? -8.987 -0.849 -8.000 1.00 93.75 103 PHE A C 1
ATOM 842 O O . PHE A 1 103 ? -8.885 0.289 -8.459 1.00 93.75 103 PHE A O 1
ATOM 849 N N . GLU A 1 104 ? -10.093 -1.579 -8.090 1.00 91.62 104 GLU A N 1
ATOM 850 C CA . GLU A 1 104 ? -11.373 -1.081 -8.575 1.00 91.62 104 GLU A CA 1
ATOM 851 C C . GLU A 1 104 ? -12.124 -0.501 -7.382 1.00 91.62 104 GLU A C 1
ATOM 853 O O . GLU A 1 104 ? -12.755 -1.236 -6.613 1.00 91.62 104 GLU A O 1
ATOM 858 N N . GLN A 1 105 ? -12.001 0.813 -7.205 1.00 88.50 105 GLN A N 1
ATOM 859 C CA . GLN A 1 105 ? -12.666 1.526 -6.129 1.00 88.50 105 GLN A CA 1
ATOM 860 C C . GLN A 1 105 ? -14.142 1.739 -6.478 1.00 88.50 105 GLN A C 1
ATOM 862 O O . GLN A 1 105 ? -14.506 2.051 -7.617 1.00 88.50 105 GLN A O 1
ATOM 867 N N . ASN A 1 106 ? -14.999 1.581 -5.476 1.00 84.88 106 ASN A N 1
ATOM 868 C CA . ASN A 1 106 ? -16.417 1.869 -5.587 1.00 84.88 106 ASN A CA 1
ATOM 869 C C . ASN A 1 106 ? -16.627 3.360 -5.877 1.00 84.88 106 ASN A C 1
ATOM 871 O O . ASN A 1 106 ? -15.920 4.222 -5.363 1.00 84.88 106 ASN A O 1
ATOM 875 N N . PHE A 1 107 ? -17.646 3.680 -6.669 1.00 74.94 107 PHE A N 1
ATOM 876 C CA . PHE A 1 107 ? -17.990 5.076 -6.933 1.00 74.94 107 PHE A CA 1
ATOM 877 C C . PHE A 1 107 ? -18.585 5.769 -5.696 1.00 74.94 107 PHE A C 1
ATOM 879 O O . PHE A 1 107 ? -18.301 6.930 -5.423 1.00 74.94 107 PHE A O 1
ATOM 886 N N . SER A 1 108 ? -19.392 5.039 -4.919 1.00 74.88 108 SER A N 1
ATOM 887 C CA . SER A 1 108 ? -20.152 5.572 -3.782 1.00 74.88 108 SER A CA 1
ATOM 888 C C . SER A 1 108 ? -19.383 5.617 -2.459 1.00 74.88 108 SER A C 1
ATOM 890 O O . SER A 1 108 ? -19.872 6.195 -1.491 1.00 74.88 108 SER A O 1
ATOM 892 N N . ASN A 1 109 ? -18.208 4.986 -2.367 1.00 83.31 109 ASN A N 1
ATOM 893 C CA . ASN A 1 109 ? -17.384 4.986 -1.157 1.00 83.31 109 ASN A CA 1
ATOM 894 C C . ASN A 1 109 ? -15.912 4.690 -1.471 1.00 83.31 109 ASN A C 1
ATOM 896 O O . ASN A 1 109 ? -15.562 4.299 -2.577 1.00 83.31 109 ASN A O 1
ATOM 900 N N . LYS A 1 110 ? -15.030 4.841 -0.477 1.00 84.44 110 LYS A N 1
ATOM 901 C CA . LYS A 1 110 ? -13.595 4.563 -0.649 1.00 84.44 110 LYS A CA 1
ATOM 902 C C . LYS A 1 110 ? -13.232 3.071 -0.692 1.00 84.44 110 LYS A C 1
ATOM 904 O O . LYS A 1 110 ? -12.064 2.771 -0.862 1.00 84.44 110 LYS A O 1
ATOM 909 N N . GLY A 1 111 ? -14.184 2.146 -0.535 1.00 90.44 111 GLY A N 1
ATOM 910 C CA . GLY A 1 111 ? -13.954 0.697 -0.597 1.00 90.44 111 GLY A CA 1
ATOM 911 C C . GLY A 1 111 ? -13.787 0.167 -2.024 1.00 90.44 111 GLY A C 1
ATOM 912 O O . GLY A 1 111 ? -13.895 0.919 -2.987 1.00 90.44 111 GLY A O 1
ATOM 913 N N . GLY A 1 112 ? -13.546 -1.135 -2.179 1.00 92.50 112 GLY A N 1
ATOM 914 C CA . GLY A 1 112 ? -13.414 -1.753 -3.502 1.00 92.50 112 GLY A CA 1
ATOM 915 C C . GLY A 1 112 ? -12.696 -3.102 -3.510 1.00 92.50 112 GLY A C 1
ATOM 916 O O . GLY A 1 112 ? -12.507 -3.740 -2.469 1.00 92.50 112 GLY A O 1
ATOM 917 N N . ARG A 1 113 ? -12.291 -3.535 -4.708 1.00 94.94 113 ARG A N 1
ATOM 918 C CA . ARG A 1 113 ? -11.657 -4.841 -4.963 1.00 94.94 113 ARG A CA 1
ATOM 919 C C . ARG A 1 113 ? -10.239 -4.666 -5.483 1.00 94.94 113 ARG A C 1
ATOM 921 O O . ARG A 1 113 ? -10.025 -3.918 -6.432 1.00 94.94 113 ARG A O 1
ATOM 928 N N . ILE A 1 114 ? -9.291 -5.398 -4.909 1.00 96.19 114 ILE A N 1
ATOM 929 C CA . ILE A 1 114 ? -7.897 -5.438 -5.353 1.00 96.19 114 ILE A CA 1
ATOM 930 C C . ILE A 1 114 ? -7.659 -6.750 -6.091 1.00 96.19 114 ILE A C 1
ATOM 932 O O . ILE A 1 114 ? -7.870 -7.837 -5.551 1.00 96.19 114 ILE A O 1
ATOM 936 N N . ILE A 1 115 ? -7.221 -6.642 -7.337 1.00 95.75 115 ILE A N 1
ATOM 937 C CA . ILE A 1 115 ? -7.120 -7.748 -8.280 1.00 95.75 115 ILE A CA 1
ATOM 938 C C . ILE A 1 115 ? -5.684 -7.818 -8.794 1.00 95.75 115 ILE A C 1
ATOM 940 O O . ILE A 1 115 ? -5.170 -6.822 -9.301 1.00 95.75 115 ILE A O 1
ATOM 944 N N . LYS A 1 116 ? -5.054 -8.990 -8.706 1.00 95.94 116 LYS A N 1
ATOM 945 C CA . LYS A 1 116 ? -3.814 -9.309 -9.417 1.00 95.94 116 LYS A CA 1
ATOM 946 C C . LYS A 1 116 ? -4.144 -9.607 -10.877 1.00 95.94 116 LYS A C 1
ATOM 948 O O . LYS A 1 116 ? -5.071 -10.366 -11.166 1.00 95.94 116 LYS A O 1
ATOM 953 N N . VAL A 1 117 ? -3.397 -8.995 -11.786 1.00 93.31 117 VAL A N 1
ATOM 954 C CA . VAL A 1 117 ? -3.602 -9.080 -13.233 1.00 93.31 117 VAL A CA 1
ATOM 955 C C . VAL A 1 117 ? -2.354 -9.681 -13.868 1.00 93.31 117 VAL A C 1
ATOM 957 O O . VAL A 1 117 ? -1.242 -9.232 -13.604 1.00 93.31 117 VAL A O 1
ATOM 960 N N . ALA A 1 118 ? -2.539 -10.685 -14.718 1.00 88.31 118 ALA A N 1
ATOM 961 C CA . ALA A 1 118 ? -1.479 -11.285 -15.517 1.00 88.31 118 ALA A CA 1
ATOM 962 C C . ALA A 1 118 ? -2.007 -11.544 -16.933 1.00 88.31 118 ALA A C 1
ATOM 964 O O . ALA A 1 118 ? -3.139 -11.998 -17.105 1.00 88.31 118 ALA A O 1
ATOM 965 N N . ALA A 1 119 ? -1.210 -11.211 -17.949 1.00 80.62 119 ALA A N 1
ATOM 966 C CA . ALA A 1 119 ? -1.590 -11.439 -19.339 1.00 80.62 119 ALA A CA 1
ATOM 967 C C . ALA A 1 119 ? -1.744 -12.944 -19.606 1.00 80.62 119 ALA A C 1
ATOM 969 O O . ALA A 1 119 ? -0.919 -13.742 -19.166 1.00 80.62 119 ALA A O 1
ATOM 970 N N . GLY A 1 120 ? -2.817 -13.330 -20.300 1.00 80.62 120 GLY A N 1
ATOM 971 C CA . GLY A 1 120 ? -3.094 -14.734 -20.620 1.00 80.62 120 GLY A CA 1
ATOM 972 C C . GLY A 1 120 ? -3.498 -15.608 -19.426 1.00 80.62 120 GLY A C 1
ATOM 973 O O . GLY A 1 120 ? -3.623 -16.815 -19.593 1.00 80.62 120 GLY A O 1
ATOM 974 N N . GLN A 1 121 ? -3.71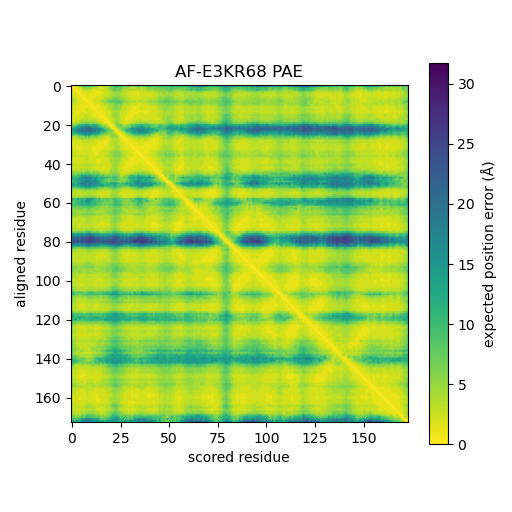6 -15.029 -18.240 1.00 85.62 121 GLN A N 1
ATOM 975 C CA . GLN A 1 121 ? -4.140 -15.751 -17.039 1.00 85.62 121 GLN A CA 1
ATOM 976 C C . GLN A 1 121 ? -5.421 -15.142 -16.453 1.00 85.62 121 GLN A C 1
ATOM 978 O O . GLN A 1 121 ? -5.647 -13.931 -16.577 1.00 85.62 121 GLN A O 1
ATOM 983 N N . PRO A 1 122 ? -6.262 -15.943 -15.776 1.00 89.75 122 PRO A N 1
ATOM 984 C CA . PRO A 1 122 ? -7.394 -15.414 -15.032 1.00 89.75 122 PRO A CA 1
ATOM 985 C C . PRO A 1 122 ? -6.939 -14.384 -13.994 1.00 89.75 122 PRO A C 1
ATOM 987 O O . PRO A 1 122 ? -5.993 -14.597 -13.237 1.00 89.75 122 PRO A O 1
ATOM 990 N N . SER A 1 123 ? -7.638 -13.252 -13.944 1.00 93.12 123 SER A N 1
ATOM 991 C CA . SER A 1 123 ? -7.421 -12.258 -12.893 1.00 93.12 123 SER A CA 1
ATOM 992 C C . SER A 1 123 ? -7.803 -12.830 -11.525 1.00 93.12 123 SER A C 1
ATOM 994 O O . SER A 1 123 ? -8.856 -13.450 -11.385 1.00 93.12 123 SER A O 1
ATOM 996 N N . GLN A 1 124 ? -6.987 -12.571 -10.503 1.00 95.38 124 GLN A N 1
ATOM 997 C CA . GLN A 1 124 ? -7.188 -13.110 -9.156 1.00 95.38 124 GLN A CA 1
ATOM 998 C C . GLN A 1 124 ? -7.590 -12.002 -8.184 1.00 95.38 124 GLN A C 1
ATOM 1000 O O . GLN A 1 124 ? -6.910 -10.983 -8.080 1.00 95.38 124 GLN A O 1
ATOM 1005 N N . LEU A 1 125 ? -8.675 -12.198 -7.433 1.00 96.00 125 LEU A N 1
ATOM 1006 C CA . LEU A 1 125 ? -9.016 -11.319 -6.314 1.00 96.00 125 LEU A CA 1
ATOM 1007 C C . LEU A 1 125 ? -8.036 -11.578 -5.162 1.00 96.00 125 LEU A C 1
ATOM 1009 O O . LEU A 1 125 ? -8.006 -12.681 -4.628 1.00 96.00 125 LEU A O 1
ATOM 1013 N N . VAL A 1 126 ? -7.251 -10.569 -4.785 1.00 96.94 126 VAL A N 1
ATOM 1014 C CA . VAL A 1 126 ? -6.212 -10.694 -3.743 1.00 96.94 126 VAL A CA 1
ATOM 1015 C C . VAL A 1 126 ? -6.490 -9.844 -2.511 1.00 96.94 126 VAL A C 1
ATOM 1017 O O . VAL A 1 126 ? -5.891 -10.070 -1.463 1.00 96.94 126 VAL A O 1
ATOM 1020 N N . GLY A 1 127 ? -7.403 -8.878 -2.616 1.00 96.31 127 GLY A N 1
ATOM 1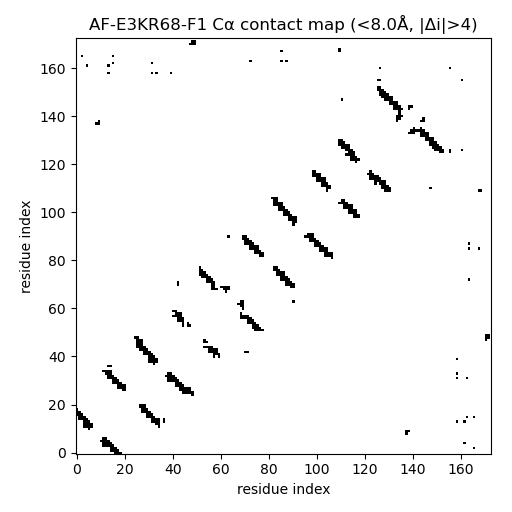021 C CA . GLY A 1 127 ? -7.790 -8.065 -1.478 1.00 96.31 127 GLY A CA 1
ATOM 1022 C C . GLY A 1 127 ? -9.120 -7.350 -1.648 1.00 96.31 127 GLY A C 1
ATOM 1023 O O . GLY A 1 127 ? -9.640 -7.174 -2.753 1.00 96.31 127 GLY A O 1
ATOM 1024 N N . LEU A 1 128 ? -9.678 -6.939 -0.519 1.00 95.69 128 LEU A N 1
ATOM 1025 C CA . LEU A 1 128 ? -10.937 -6.226 -0.399 1.00 95.69 128 LEU A CA 1
ATOM 1026 C C . LEU A 1 128 ? -10.765 -5.093 0.599 1.00 95.69 128 LEU A C 1
ATOM 1028 O O . LEU A 1 128 ? -10.290 -5.311 1.710 1.00 95.69 128 LEU A O 1
ATOM 1032 N N . LEU A 1 129 ? -11.201 -3.902 0.204 1.00 94.19 129 LEU A N 1
ATOM 1033 C CA . LEU A 1 129 ? -11.280 -2.751 1.087 1.00 94.19 129 LEU A CA 1
ATOM 1034 C C . LEU A 1 129 ? -12.745 -2.471 1.395 1.00 94.19 129 LEU A C 1
ATOM 1036 O O . LEU A 1 129 ? -13.541 -2.228 0.482 1.00 94.19 129 LEU A O 1
ATOM 1040 N N . ARG A 1 130 ? -13.115 -2.506 2.672 1.00 93.12 130 ARG A N 1
ATOM 1041 C CA . ARG A 1 130 ? -14.506 -2.339 3.106 1.00 93.12 130 ARG A CA 1
ATOM 1042 C C . ARG A 1 130 ? -14.606 -1.332 4.236 1.00 93.12 130 ARG A C 1
ATOM 1044 O O . ARG A 1 130 ? -13.833 -1.400 5.184 1.00 93.12 130 ARG A O 1
ATOM 1051 N N . GLY A 1 131 ? -15.586 -0.438 4.142 1.00 90.75 131 GLY A N 1
ATOM 1052 C CA . GLY A 1 131 ? -16.027 0.336 5.298 1.00 90.75 131 GLY A CA 1
ATOM 1053 C C . GLY A 1 131 ? -16.740 -0.588 6.283 1.00 90.75 131 GLY A C 1
ATOM 1054 O O . GLY A 1 131 ? -17.591 -1.380 5.872 1.00 90.75 131 GLY A O 1
ATOM 1055 N N . GLN A 1 132 ? -16.376 -0.519 7.556 1.00 90.25 132 GLN A N 1
ATOM 1056 C CA . GLN A 1 132 ? -16.952 -1.316 8.635 1.00 90.25 132 GLN A CA 1
ATOM 1057 C C . GLN A 1 132 ? -17.097 -0.458 9.891 1.00 90.25 132 GLN A C 1
ATOM 1059 O O . GLN A 1 132 ? -16.384 0.525 10.064 1.00 90.25 132 GLN A O 1
ATOM 1064 N N . VAL A 1 133 ? -18.026 -0.833 10.767 1.00 91.75 133 VAL A N 1
ATOM 1065 C CA . VAL A 1 133 ? -18.052 -0.332 12.144 1.00 91.75 133 VAL A CA 1
ATOM 1066 C C . VAL A 1 133 ? -17.455 -1.428 13.013 1.00 91.75 133 VAL A C 1
ATOM 1068 O O . VAL A 1 133 ? -17.997 -2.533 13.064 1.00 91.75 133 VAL A O 1
ATOM 1071 N N . ARG A 1 134 ? -16.317 -1.145 13.641 1.00 89.94 134 ARG A N 1
ATOM 1072 C CA . ARG A 1 134 ? -15.559 -2.090 14.462 1.00 89.94 134 ARG A CA 1
ATOM 1073 C C . ARG A 1 134 ? -15.722 -1.756 15.939 1.00 89.94 134 ARG A C 1
ATOM 1075 O O . ARG A 1 134 ? -15.693 -0.591 16.311 1.00 89.94 134 ARG A O 1
ATOM 1082 N N . ARG A 1 135 ? -15.907 -2.783 16.770 1.00 90.75 135 ARG A N 1
ATOM 1083 C CA . ARG A 1 135 ? -16.113 -2.673 18.229 1.00 90.75 135 ARG A CA 1
ATOM 1084 C C . ARG A 1 135 ? -15.050 -3.439 19.012 1.00 90.75 135 ARG A C 1
ATOM 1086 O O . ARG A 1 135 ? -15.337 -4.033 20.044 1.00 90.75 135 ARG A O 1
ATOM 1093 N N . ASP A 1 136 ? -13.840 -3.505 18.473 1.00 87.50 136 ASP A N 1
ATOM 1094 C CA . ASP A 1 136 ? -12.736 -4.203 19.122 1.00 87.50 136 ASP A CA 1
ATOM 1095 C C . ASP A 1 136 ? -12.327 -3.506 20.424 1.00 87.50 136 ASP A C 1
ATOM 1097 O O . ASP A 1 136 ? -12.424 -2.285 20.543 1.00 87.50 136 ASP A O 1
ATOM 1101 N N . ASN A 1 137 ? -11.801 -4.284 21.375 1.00 87.00 137 ASN A N 1
ATOM 1102 C CA . ASN A 1 137 ? -11.388 -3.803 22.702 1.00 87.00 137 ASN A CA 1
ATOM 1103 C C . ASN A 1 137 ? -10.370 -2.654 22.667 1.00 87.00 137 ASN A C 1
ATOM 1105 O O . ASN A 1 137 ? -10.278 -1.891 23.621 1.00 87.00 137 ASN A O 1
ATOM 1109 N N . TRP A 1 138 ? -9.604 -2.542 21.583 1.00 88.00 138 TRP A N 1
ATOM 1110 C CA . TRP A 1 138 ? -8.568 -1.528 21.396 1.00 88.00 138 TRP A CA 1
ATOM 1111 C C . TRP A 1 138 ? -9.041 -0.289 20.606 1.00 88.00 138 TRP A C 1
ATOM 1113 O O . TRP A 1 138 ? -8.242 0.619 20.393 1.00 88.00 138 TRP A O 1
ATOM 1123 N N . LEU A 1 139 ? -10.307 -0.246 20.163 1.00 85.06 139 LEU A N 1
ATOM 1124 C CA . LEU A 1 139 ? -10.928 0.892 19.467 1.00 85.06 139 LEU A CA 1
ATOM 1125 C C . LEU A 1 139 ? -11.953 1.595 20.379 1.00 85.06 139 LEU A C 1
ATOM 1127 O O . LEU A 1 139 ? -11.581 2.391 21.233 1.00 85.06 139 LEU A O 1
ATOM 1131 N N . ASP A 1 140 ? -13.241 1.286 20.200 1.00 82.00 140 ASP A N 1
ATOM 1132 C CA . ASP A 1 140 ? -14.363 1.705 21.043 1.00 82.00 140 ASP A CA 1
ATOM 1133 C C . ASP A 1 140 ? -15.403 0.578 21.016 1.00 82.00 140 ASP A C 1
ATOM 1135 O O . ASP A 1 140 ? -16.075 0.342 20.008 1.00 82.00 140 ASP A O 1
ATOM 1139 N N . THR A 1 141 ? -15.521 -0.155 22.118 1.00 79.50 141 THR A N 1
ATOM 1140 C CA . THR A 1 141 ? -16.423 -1.310 22.222 1.00 79.50 141 THR A CA 1
ATOM 1141 C C . THR A 1 141 ? -17.895 -0.912 22.312 1.00 79.50 141 THR A C 1
ATOM 1143 O O . THR A 1 141 ? -18.765 -1.702 21.941 1.00 79.50 141 THR A O 1
ATOM 1146 N N . VAL A 1 142 ? -18.193 0.305 22.779 1.00 81.88 142 VAL A N 1
ATOM 1147 C CA . VAL A 1 142 ? -19.551 0.757 23.107 1.00 81.88 142 VAL A CA 1
ATOM 1148 C C . VAL A 1 142 ? -20.196 1.440 21.907 1.00 81.88 142 VAL A C 1
ATOM 1150 O O . VAL A 1 142 ? -21.290 1.056 21.488 1.00 81.88 142 VAL A O 1
ATOM 1153 N N . LYS A 1 143 ? -19.529 2.436 21.321 1.00 84.25 143 LYS A N 1
ATOM 1154 C CA . LYS A 1 143 ? -20.057 3.175 20.162 1.00 84.25 143 LYS A CA 1
ATOM 1155 C C . LYS A 1 143 ? -19.704 2.483 18.850 1.00 84.25 143 LYS A C 1
ATOM 1157 O O . LYS A 1 143 ? -20.518 2.465 17.924 1.00 84.25 143 LYS A O 1
ATOM 1162 N N . GLY A 1 144 ? -18.542 1.836 18.804 1.00 87.19 144 GLY A N 1
ATOM 1163 C CA . GLY A 1 144 ? -17.944 1.339 17.576 1.00 87.19 144 GLY A CA 1
ATOM 1164 C C . GLY A 1 144 ? -17.325 2.459 16.747 1.00 87.19 144 GLY A C 1
ATOM 1165 O O . GLY A 1 144 ? -17.883 3.547 16.620 1.00 87.19 144 GLY A O 1
ATOM 1166 N N . GLU A 1 145 ? -16.186 2.161 16.140 1.00 90.50 145 GLU A N 1
ATOM 1167 C CA . GLU A 1 145 ? -15.418 3.093 15.324 1.00 90.50 145 GLU A CA 1
ATOM 1168 C C . GLU A 1 145 ? -15.602 2.781 13.836 1.00 90.50 145 GLU A C 1
ATOM 1170 O O . GLU A 1 145 ? -15.628 1.613 13.429 1.00 90.50 145 GLU A O 1
ATOM 1175 N N . LYS A 1 146 ? -15.737 3.814 12.996 1.00 90.00 146 LYS A N 1
ATOM 1176 C CA . LYS A 1 146 ? -15.843 3.627 11.543 1.00 90.00 146 LYS A CA 1
ATOM 1177 C C . LYS A 1 146 ? -14.450 3.407 10.970 1.00 90.00 146 LYS A C 1
ATOM 1179 O O . LYS A 1 146 ? -13.647 4.329 10.890 1.00 90.00 146 LYS A O 1
ATOM 1184 N N . THR A 1 147 ? -14.185 2.201 10.492 1.00 89.06 147 THR A N 1
ATOM 1185 C CA . THR A 1 147 ? -12.895 1.822 9.920 1.00 89.06 147 THR A CA 1
ATOM 1186 C C . THR A 1 147 ? -13.018 1.487 8.444 1.00 89.06 147 THR A C 1
ATOM 1188 O O . THR A 1 147 ? -14.072 1.090 7.945 1.00 89.06 147 THR A O 1
ATOM 1191 N N . PHE A 1 148 ? -11.897 1.586 7.736 1.00 90.62 148 PHE A N 1
ATOM 1192 C CA . PHE A 1 148 ? -11.714 0.883 6.476 1.00 90.62 148 PHE A CA 1
ATOM 1193 C C . PHE A 1 148 ? -10.797 -0.309 6.715 1.00 90.62 148 PHE A C 1
ATOM 1195 O O . PHE A 1 148 ? -9.646 -0.148 7.111 1.00 90.62 148 PHE A O 1
ATOM 1202 N N . THR A 1 149 ? -11.321 -1.507 6.486 1.00 92.31 149 THR A N 1
ATOM 1203 C CA . THR A 1 149 ? -10.610 -2.764 6.709 1.00 92.31 149 THR A CA 1
ATOM 1204 C C . THR A 1 149 ? -10.111 -3.307 5.380 1.00 92.31 149 THR A C 1
ATOM 1206 O O . THR A 1 149 ? -10.899 -3.502 4.449 1.00 92.31 149 THR A O 1
ATOM 1209 N N . LEU A 1 150 ? -8.804 -3.566 5.306 1.00 94.31 150 LEU A N 1
ATOM 1210 C CA . LEU A 1 150 ? -8.192 -4.359 4.247 1.00 94.31 150 LEU A CA 1
ATOM 1211 C C . LEU A 1 150 ? -8.200 -5.829 4.653 1.00 94.31 150 LEU A C 1
ATOM 1213 O O . LEU A 1 150 ? -7.575 -6.205 5.639 1.00 94.31 150 LEU A O 1
ATOM 1217 N N . SER A 1 151 ? -8.869 -6.661 3.867 1.00 95.00 151 SER A N 1
ATOM 1218 C CA . SER A 1 151 ? -8.740 -8.117 3.941 1.00 95.00 151 SER A CA 1
ATOM 1219 C C . SER A 1 151 ? -7.993 -8.593 2.706 1.00 95.00 151 SER A C 1
ATOM 1221 O O . SER A 1 151 ? -8.345 -8.191 1.599 1.00 95.00 151 SER A O 1
ATOM 1223 N N . CYS A 1 152 ? -6.985 -9.441 2.868 1.00 96.06 152 CYS A N 1
ATOM 1224 C CA . CYS A 1 152 ? -6.204 -9.988 1.764 1.00 96.06 152 CYS A CA 1
ATOM 1225 C C . CYS A 1 152 ? -6.012 -11.494 1.919 1.00 96.06 152 CYS A C 1
ATOM 1227 O O . CYS A 1 152 ? -6.193 -12.039 3.005 1.00 96.06 152 CYS A O 1
ATOM 1229 N N . ILE A 1 153 ? -5.672 -12.154 0.817 1.00 95.88 153 ILE A N 1
ATOM 1230 C CA . ILE A 1 153 ? -5.287 -13.567 0.830 1.00 95.88 153 ILE A CA 1
ATOM 1231 C C . ILE A 1 153 ? -3.892 -13.748 1.442 1.00 95.88 153 ILE A C 1
ATOM 1233 O O . ILE A 1 153 ? -3.094 -12.804 1.475 1.00 95.88 153 ILE A O 1
ATOM 1237 N N . ASP A 1 154 ? -3.577 -14.974 1.847 1.00 93.75 154 ASP A N 1
ATOM 1238 C CA . ASP A 1 154 ? -2.226 -15.338 2.270 1.00 93.75 154 ASP A CA 1
ATOM 1239 C C . ASP A 1 154 ? -1.215 -15.114 1.136 1.00 93.75 154 ASP A C 1
ATOM 1241 O O . ASP A 1 154 ? -1.494 -15.354 -0.042 1.00 93.75 154 ASP A O 1
ATOM 1245 N N . GLY A 1 155 ? -0.032 -14.608 1.489 1.00 89.81 155 GLY A N 1
ATOM 1246 C CA . GLY A 1 155 ? 1.026 -14.287 0.526 1.00 89.81 155 GLY A CA 1
ATOM 1247 C C . GLY A 1 155 ? 0.770 -13.038 -0.327 1.00 89.81 155 GLY A C 1
ATOM 1248 O O . GLY A 1 155 ? 1.554 -12.751 -1.234 1.00 89.81 155 GLY A O 1
ATOM 1249 N N . ALA A 1 156 ? -0.295 -12.272 -0.061 1.00 92.75 156 ALA A N 1
ATOM 1250 C CA . ALA A 1 156 ? -0.491 -10.977 -0.701 1.00 92.75 156 ALA A CA 1
ATOM 1251 C C . ALA A 1 156 ? 0.659 -10.002 -0.359 1.00 92.75 156 ALA A C 1
ATOM 1253 O O . ALA A 1 156 ? 1.179 -10.026 0.760 1.00 92.75 156 ALA A O 1
ATOM 1254 N N . PRO A 1 157 ? 1.041 -9.103 -1.286 1.00 94.62 157 PRO A N 1
ATOM 1255 C CA . PRO A 1 157 ? 2.111 -8.134 -1.060 1.00 94.62 157 PRO A CA 1
ATOM 1256 C C . PRO A 1 157 ? 1.624 -6.993 -0.158 1.00 94.62 157 PRO A C 1
ATOM 1258 O O . PRO A 1 157 ? 1.242 -5.920 -0.623 1.00 94.62 157 PRO A O 1
ATOM 1261 N N . LEU A 1 158 ? 1.561 -7.261 1.148 1.00 94.69 158 LEU A N 1
ATOM 1262 C CA . LEU A 1 158 ? 0.990 -6.356 2.145 1.00 94.69 158 LEU A CA 1
ATOM 1263 C C . LEU A 1 158 ? 1.549 -4.927 2.091 1.00 94.69 158 LEU A C 1
ATOM 1265 O O . LEU A 1 158 ? 0.723 -4.012 2.102 1.00 94.69 158 LEU A O 1
ATOM 1269 N N . PRO A 1 159 ? 2.876 -4.692 1.982 1.00 95.00 159 PRO A N 1
ATOM 1270 C CA . PRO A 1 159 ? 3.403 -3.336 1.867 1.00 95.00 159 PRO A CA 1
ATOM 1271 C C . PRO A 1 159 ? 2.779 -2.580 0.694 1.00 95.00 159 PRO A C 1
ATOM 1273 O O . PRO A 1 159 ? 2.286 -1.471 0.865 1.00 95.00 159 PRO A O 1
ATOM 1276 N N . GLU A 1 160 ? 2.718 -3.205 -0.479 1.00 95.56 160 GLU A N 1
ATOM 1277 C CA . GLU A 1 160 ? 2.172 -2.604 -1.689 1.00 95.56 160 GLU A CA 1
ATOM 1278 C C . GLU A 1 160 ? 0.660 -2.366 -1.592 1.00 95.56 160 GLU A C 1
ATOM 1280 O O . GLU A 1 160 ? 0.163 -1.311 -1.999 1.00 95.56 160 GLU A O 1
ATOM 1285 N N . LEU A 1 161 ? -0.081 -3.316 -1.010 1.00 95.44 161 LEU A N 1
ATOM 1286 C CA . LEU A 1 161 ? -1.517 -3.153 -0.788 1.00 95.44 161 LEU A CA 1
ATOM 1287 C C . LEU A 1 161 ? -1.796 -1.990 0.164 1.00 95.44 161 LEU A C 1
ATOM 1289 O O . LEU A 1 161 ? -2.642 -1.151 -0.135 1.00 95.44 161 LEU A O 1
ATOM 1293 N N . VAL A 1 162 ? -1.067 -1.903 1.276 1.00 94.25 162 VAL A N 1
ATOM 1294 C CA . VAL A 1 162 ? -1.208 -0.830 2.265 1.00 94.25 162 VAL A CA 1
ATOM 1295 C C . VAL A 1 162 ? -0.840 0.532 1.675 1.00 94.25 162 VAL A C 1
ATOM 1297 O O . VAL A 1 162 ? -1.565 1.506 1.894 1.00 94.25 162 VAL A O 1
ATOM 1300 N N . THR A 1 163 ? 0.225 0.616 0.874 1.00 94.06 163 THR A N 1
ATOM 1301 C CA . THR A 1 163 ? 0.575 1.859 0.176 1.00 94.06 163 THR A CA 1
ATOM 1302 C C . THR A 1 163 ? -0.530 2.305 -0.774 1.00 94.06 163 THR A C 1
ATOM 1304 O O . THR A 1 163 ? -0.897 3.480 -0.773 1.00 94.06 163 THR A O 1
ATOM 1307 N N . MET A 1 164 ? -1.110 1.379 -1.546 1.00 92.75 164 MET A N 1
ATOM 1308 C CA . MET A 1 164 ? -2.239 1.687 -2.426 1.00 92.75 164 MET A CA 1
ATOM 1309 C C . MET A 1 164 ? -3.416 2.269 -1.635 1.00 92.75 164 MET A C 1
ATOM 1311 O O . MET A 1 164 ? -3.989 3.276 -2.053 1.00 92.75 164 MET A O 1
ATOM 1315 N N . LEU A 1 165 ? -3.747 1.690 -0.475 1.00 88.44 165 LEU A N 1
ATOM 1316 C CA . LEU A 1 165 ? -4.832 2.200 0.365 1.00 88.44 165 LEU A CA 1
ATOM 1317 C C . LEU A 1 165 ? -4.591 3.641 0.764 1.00 88.44 165 LEU A C 1
ATOM 1319 O O . LEU A 1 165 ? -5.459 4.485 0.561 1.00 88.44 165 LEU A O 1
ATOM 1323 N N . ALA A 1 166 ? -3.408 3.933 1.295 1.00 86.50 166 ALA A N 1
ATOM 1324 C CA . ALA A 1 166 ? -3.071 5.290 1.674 1.00 86.50 166 ALA A CA 1
ATOM 1325 C C . ALA A 1 166 ? -3.204 6.236 0.479 1.00 86.50 166 ALA A C 1
ATOM 1327 O O . ALA A 1 166 ? -3.880 7.249 0.587 1.00 86.50 166 ALA A O 1
ATOM 1328 N N . LEU A 1 167 ? -2.679 5.883 -0.694 1.00 87.81 167 LEU A N 1
ATOM 1329 C CA . LEU A 1 167 ? -2.847 6.702 -1.897 1.00 87.81 167 LEU A CA 1
ATOM 1330 C C . LEU A 1 167 ? -4.328 6.970 -2.225 1.00 87.81 167 LEU A C 1
ATOM 1332 O O . LEU A 1 167 ? -4.700 8.118 -2.480 1.00 87.81 167 LEU A O 1
ATOM 1336 N N . ALA A 1 168 ? -5.195 5.959 -2.125 1.00 84.38 168 ALA A N 1
ATOM 1337 C CA . ALA A 1 168 ? -6.638 6.112 -2.321 1.00 84.38 168 ALA A CA 1
ATOM 1338 C C . ALA A 1 1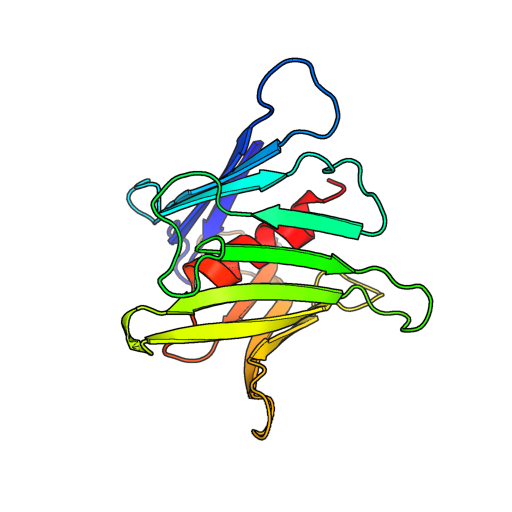68 ? -7.307 7.013 -1.259 1.00 84.38 168 ALA A C 1
ATOM 1340 O O . ALA A 1 168 ? -8.235 7.767 -1.571 1.00 84.38 168 ALA A O 1
ATOM 1341 N N . PHE A 1 169 ? -6.836 6.990 -0.008 1.00 81.50 169 PHE A N 1
ATOM 1342 C CA . PHE A 1 169 ? -7.357 7.856 1.053 1.00 81.50 169 PHE A CA 1
ATOM 1343 C C . PHE A 1 169 ? -6.860 9.299 0.948 1.00 81.50 169 PHE A C 1
ATOM 1345 O O . PHE A 1 169 ? -7.658 10.206 1.197 1.00 81.50 169 PHE A O 1
ATOM 1352 N N . LEU A 1 170 ? -5.600 9.496 0.549 1.00 75.31 170 LEU A N 1
ATOM 1353 C CA . LEU A 1 170 ? -4.866 10.759 0.669 1.00 75.31 170 LEU A CA 1
ATOM 1354 C C . LEU A 1 170 ? -4.927 11.683 -0.532 1.00 75.31 170 LEU A C 1
ATOM 1356 O O . LEU A 1 170 ? -4.565 12.854 -0.433 1.00 75.31 170 LEU A O 1
ATOM 1360 N N . ARG A 1 171 ? -5.317 11.167 -1.692 1.00 70.38 171 ARG A N 1
ATOM 1361 C CA . ARG A 1 171 ? -5.263 11.911 -2.951 1.00 70.38 171 ARG A CA 1
ATOM 1362 C C . ARG A 1 171 ? -6.025 13.246 -2.921 1.00 70.38 171 ARG A C 1
ATOM 1364 O O . ARG A 1 171 ? -5.636 14.146 -3.646 1.00 70.38 171 ARG A O 1
ATOM 1371 N N . CYS A 1 172 ? -7.065 13.373 -2.088 1.00 64.75 172 CYS A N 1
ATOM 1372 C CA . CYS A 1 172 ? -7.869 14.596 -1.927 1.00 64.75 172 CYS A CA 1
ATOM 1373 C C . CYS A 1 172 ? -8.350 14.815 -0.481 1.00 64.75 172 CYS A C 1
ATOM 1375 O O . CYS A 1 172 ? -9.490 15.225 -0.267 1.00 64.75 172 CYS A O 1
ATOM 1377 N N . SER A 1 173 ? -7.530 14.439 0.502 1.00 54.56 173 SER A N 1
ATOM 1378 C CA . SER A 1 173 ? -7.814 14.637 1.933 1.00 54.56 173 SER A CA 1
ATOM 1379 C C . SER A 1 173 ? -7.150 15.888 2.479 1.00 54.56 173 SER A C 1
ATOM 1381 O O . SER A 1 173 ? -5.953 16.056 2.145 1.00 54.56 173 SER A O 1
#

pLDDT: mean 87.22, std 10.19, range [50.38, 96.94]